Protein AF-A0A951XCY5-F1 (afdb_monomer_lite)

pLDDT: mean 83.66, std 14.04, range [48.22, 97.56]

Secondary structure (DSSP, 8-state):
--THHHHHHHHHHHHHHHHHHHHHHHHHHHHHHHHHHHHHHHHHHT-EEEEETTEEEEE----HHHHHHHHHHHHHHHHHHHHH---SSHHHHHHHHHHHHHTS-STT-

Structure (mmCIF, N/CA/C/O backbone):
data_AF-A0A951XCY5-F1
#
_entry.id   AF-A0A951XCY5-F1
#
loop_
_atom_site.group_PDB
_atom_site.id
_atom_site.type_symbol
_atom_site.label_atom_id
_atom_site.label_alt_id
_atom_site.label_comp_id
_atom_site.label_asym_id
_atom_site.label_entity_id
_atom_site.label_seq_id
_atom_site.pdbx_PDB_ins_code
_atom_site.Cartn_x
_atom_site.Cartn_y
_atom_site.Cartn_z
_atom_site.occupancy
_atom_site.B_iso_or_equiv
_atom_site.auth_seq_id
_atom_site.auth_comp_id
_atom_site.auth_asym_id
_atom_site.auth_atom_id
_atom_site.pdbx_PDB_model_num
ATOM 1 N N . MET A 1 1 ? 44.944 -3.226 -58.519 1.00 48.22 1 MET A N 1
ATOM 2 C CA . MET A 1 1 ? 44.071 -4.203 -57.826 1.00 48.22 1 MET A CA 1
ATOM 3 C C . MET A 1 1 ? 42.997 -3.423 -57.069 1.00 48.22 1 MET A C 1
ATOM 5 O O . MET A 1 1 ? 43.343 -2.544 -56.292 1.00 48.22 1 MET A O 1
ATOM 9 N N . PHE A 1 2 ? 41.720 -3.619 -57.410 1.00 48.56 2 PHE A N 1
ATOM 10 C CA . PHE A 1 2 ? 40.612 -2.692 -57.124 1.00 48.56 2 PHE A CA 1
ATOM 11 C C . PHE A 1 2 ? 40.320 -2.495 -55.624 1.00 48.56 2 PHE A C 1
ATOM 13 O O . PHE A 1 2 ? 39.694 -3.328 -54.978 1.00 48.56 2 PHE A O 1
ATOM 20 N N . THR A 1 3 ? 40.709 -1.341 -55.082 1.00 58.00 3 THR A N 1
ATOM 21 C CA . THR A 1 3 ? 40.442 -0.906 -53.698 1.00 58.00 3 THR A CA 1
ATOM 22 C C . THR A 1 3 ? 38.982 -0.516 -53.448 1.00 58.00 3 THR A C 1
ATOM 24 O O . THR A 1 3 ? 38.527 -0.561 -52.309 1.00 58.00 3 THR A O 1
ATOM 27 N N . LYS A 1 4 ? 38.216 -0.192 -54.501 1.00 57.69 4 LYS A N 1
ATOM 28 C CA . LYS A 1 4 ? 36.803 0.209 -54.382 1.00 57.69 4 LYS A CA 1
ATOM 29 C C . LYS A 1 4 ? 35.86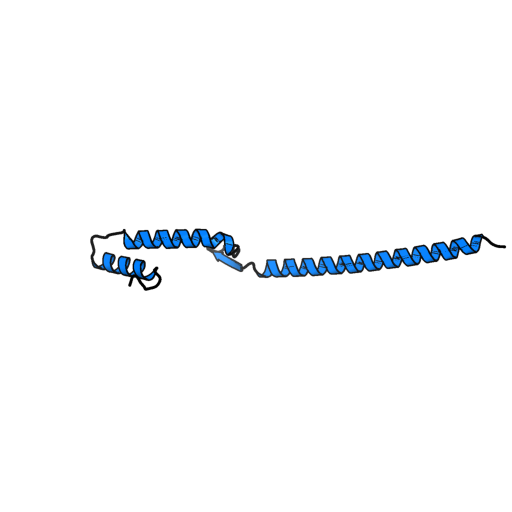7 -0.913 -53.913 1.00 57.69 4 LYS A C 1
ATOM 31 O O . LYS A 1 4 ? 34.904 -0.612 -53.219 1.00 57.69 4 LYS A O 1
ATOM 36 N N . MET A 1 5 ? 36.146 -2.182 -54.226 1.00 54.41 5 MET A N 1
ATOM 37 C CA . MET A 1 5 ? 35.253 -3.293 -53.846 1.00 54.41 5 MET A CA 1
ATOM 38 C C . MET A 1 5 ? 35.279 -3.582 -52.336 1.00 54.41 5 MET A C 1
ATOM 40 O O . MET A 1 5 ? 34.236 -3.845 -51.748 1.00 54.41 5 MET A O 1
ATOM 44 N N . LYS A 1 6 ? 36.432 -3.394 -51.671 1.00 57.44 6 LYS A N 1
ATOM 45 C CA . LYS A 1 6 ? 36.561 -3.565 -50.209 1.00 57.44 6 LYS A CA 1
ATOM 46 C C . LYS A 1 6 ? 35.694 -2.598 -49.395 1.00 57.44 6 LYS A C 1
ATOM 48 O O . LYS A 1 6 ? 35.298 -2.945 -48.289 1.00 57.44 6 LYS A O 1
ATOM 53 N N . ASN A 1 7 ? 35.399 -1.412 -49.929 1.00 67.06 7 ASN A N 1
ATOM 54 C CA . ASN A 1 7 ? 34.576 -0.410 -49.245 1.00 67.06 7 ASN A CA 1
ATOM 55 C C . ASN A 1 7 ? 33.077 -0.733 -49.294 1.00 67.06 7 ASN A C 1
ATOM 57 O O . ASN A 1 7 ? 32.332 -0.309 -48.416 1.00 67.06 7 ASN A O 1
ATOM 61 N N . ILE A 1 8 ? 32.629 -1.479 -50.306 1.00 78.50 8 ILE A N 1
ATOM 62 C CA . ILE A 1 8 ? 31.221 -1.867 -50.440 1.00 78.50 8 ILE A CA 1
ATOM 63 C C . ILE A 1 8 ? 30.911 -3.018 -49.477 1.00 78.50 8 ILE A C 1
ATOM 65 O O . ILE A 1 8 ? 29.907 -2.962 -48.772 1.00 78.50 8 ILE A O 1
ATOM 69 N N . ASP A 1 9 ? 31.805 -4.006 -49.369 1.00 78.31 9 ASP A N 1
ATOM 70 C CA . ASP A 1 9 ? 31.656 -5.114 -48.417 1.00 78.31 9 ASP A CA 1
ATOM 71 C C . ASP A 1 9 ? 31.666 -4.644 -46.955 1.00 78.31 9 ASP A C 1
ATOM 73 O O . ASP A 1 9 ? 30.843 -5.081 -46.145 1.00 78.31 9 ASP A O 1
ATOM 77 N N . THR A 1 10 ? 32.564 -3.719 -46.596 1.00 79.50 10 THR A N 1
ATOM 78 C CA . THR A 1 10 ? 32.580 -3.142 -45.245 1.00 79.50 10 THR A CA 1
ATOM 79 C C . THR A 1 10 ? 31.318 -2.329 -44.978 1.00 79.50 10 THR A C 1
ATOM 81 O O . THR A 1 10 ? 30.699 -2.523 -43.933 1.00 79.50 10 THR A O 1
ATOM 84 N N . ALA A 1 11 ? 30.869 -1.498 -45.926 1.00 80.38 11 ALA A N 1
ATOM 85 C CA . ALA A 1 11 ? 29.617 -0.748 -45.808 1.00 80.38 11 ALA A CA 1
ATOM 86 C C . ALA A 1 11 ? 28.396 -1.668 -45.615 1.00 80.38 11 ALA A C 1
ATOM 88 O O . ALA A 1 11 ? 27.593 -1.436 -44.710 1.00 80.38 11 ALA A O 1
ATOM 89 N N . PHE A 1 12 ? 28.289 -2.759 -46.381 1.00 84.44 12 PHE A N 1
ATOM 90 C CA . PHE A 1 12 ? 27.223 -3.752 -46.209 1.00 84.44 12 PHE A CA 1
ATOM 91 C C . PHE A 1 12 ? 27.263 -4.418 -44.830 1.00 84.44 12 PHE A C 1
ATOM 93 O O . PHE A 1 12 ? 26.219 -4.610 -44.198 1.00 84.44 12 PHE A O 1
ATOM 100 N N . ARG A 1 13 ? 28.459 -4.732 -44.318 1.00 85.25 13 ARG A N 1
ATOM 101 C CA . ARG A 1 13 ? 28.625 -5.298 -42.972 1.00 85.25 13 ARG A CA 1
ATOM 102 C C . ARG A 1 13 ? 28.184 -4.322 -41.877 1.00 85.25 13 ARG A C 1
ATOM 104 O O . ARG A 1 13 ? 27.526 -4.754 -40.931 1.00 85.25 13 ARG A O 1
ATOM 111 N N . TYR A 1 14 ? 28.491 -3.030 -42.011 1.00 86.56 14 TYR A N 1
ATOM 112 C CA . TYR A 1 14 ? 28.032 -1.998 -41.075 1.00 86.56 14 TYR A CA 1
ATOM 113 C C . TYR A 1 14 ? 26.509 -1.839 -41.090 1.00 86.56 14 TYR A C 1
ATOM 115 O O . TYR A 1 14 ? 25.896 -1.823 -40.026 1.00 86.56 14 TYR A O 1
ATOM 123 N N . ILE A 1 15 ? 25.885 -1.803 -42.272 1.00 90.81 15 ILE A N 1
ATOM 124 C CA . ILE A 1 15 ? 24.422 -1.703 -42.411 1.00 90.81 15 ILE A CA 1
ATOM 125 C C . ILE A 1 15 ? 23.728 -2.913 -41.769 1.00 90.81 15 ILE A C 1
ATOM 127 O O . ILE A 1 15 ? 22.733 -2.767 -41.055 1.00 90.81 15 ILE A O 1
ATOM 131 N N . ARG A 1 16 ? 24.273 -4.120 -41.962 1.00 90.75 16 ARG A N 1
ATOM 132 C CA . ARG A 1 16 ? 23.734 -5.342 -41.349 1.00 90.75 16 ARG A CA 1
ATOM 133 C C . ARG A 1 16 ? 23.860 -5.333 -39.823 1.00 90.75 16 ARG A C 1
ATOM 135 O O . ARG A 1 16 ? 22.925 -5.723 -39.135 1.00 90.75 16 ARG A O 1
ATOM 142 N N . LEU A 1 17 ? 24.989 -4.875 -39.284 1.00 91.69 17 LEU A N 1
ATOM 143 C CA . LEU A 1 17 ? 25.159 -4.747 -37.835 1.00 91.69 17 LEU A CA 1
ATOM 144 C C . LEU A 1 17 ? 24.191 -3.705 -37.255 1.00 91.69 17 LEU A C 1
ATOM 146 O O . LEU A 1 17 ? 23.527 -3.968 -36.257 1.00 91.69 17 LEU A O 1
ATOM 150 N N . PHE A 1 18 ? 24.071 -2.551 -37.911 1.00 93.31 18 PHE A N 1
ATOM 151 C CA . PHE A 1 18 ? 23.191 -1.463 -37.493 1.00 93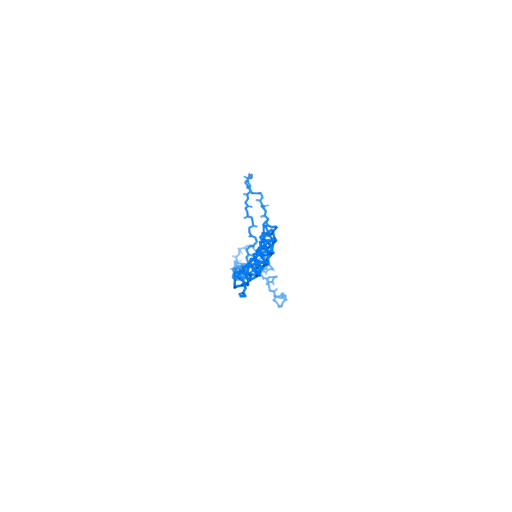.31 18 PHE A CA 1
ATOM 152 C C . PHE A 1 18 ? 21.717 -1.886 -37.466 1.00 93.31 18 PHE A C 1
ATOM 154 O O . PHE A 1 18 ? 21.018 -1.641 -36.486 1.00 93.31 18 PHE A O 1
ATOM 161 N N . THR A 1 19 ? 21.257 -2.596 -38.498 1.00 94.62 19 THR A N 1
ATOM 162 C CA . THR A 1 19 ? 19.882 -3.118 -38.557 1.00 94.62 19 THR A CA 1
ATOM 163 C C . THR A 1 19 ? 19.603 -4.158 -37.473 1.00 94.62 19 THR A C 1
ATOM 165 O O . THR A 1 19 ? 18.549 -4.097 -36.846 1.00 94.62 19 THR A O 1
ATOM 168 N N . ILE A 1 20 ? 20.549 -5.058 -37.176 1.00 95.88 20 ILE A N 1
ATOM 169 C CA . ILE A 1 20 ? 20.410 -6.020 -36.067 1.00 95.88 20 ILE A CA 1
ATOM 170 C C . ILE A 1 20 ? 20.293 -5.295 -34.721 1.00 95.88 20 ILE A C 1
ATOM 172 O O . ILE A 1 20 ? 19.435 -5.647 -33.914 1.00 95.88 20 ILE A O 1
ATOM 176 N N . VAL A 1 21 ? 21.113 -4.266 -34.488 1.00 96.50 21 VAL A N 1
ATOM 177 C CA . VAL A 1 21 ? 21.058 -3.464 -33.2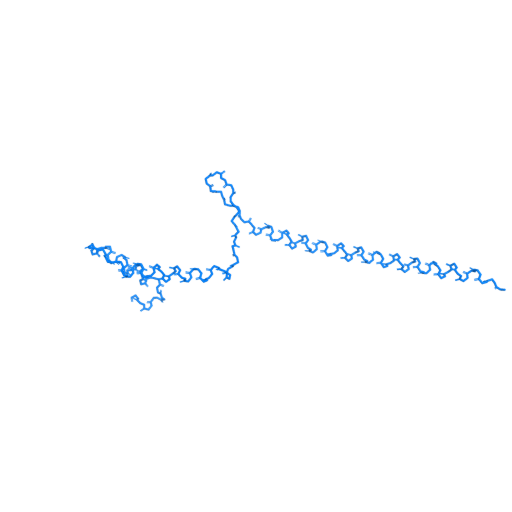55 1.00 96.50 21 VAL A CA 1
ATOM 178 C C . VAL A 1 21 ? 19.715 -2.747 -33.123 1.00 96.50 21 VAL A C 1
ATOM 180 O O . VAL A 1 21 ? 19.130 -2.762 -32.043 1.00 96.50 21 VAL A O 1
ATOM 183 N N . ILE A 1 22 ? 19.189 -2.176 -34.211 1.00 96.19 22 ILE A N 1
ATOM 184 C CA . ILE A 1 22 ? 17.867 -1.535 -34.204 1.00 96.19 22 ILE A CA 1
ATOM 185 C C . ILE A 1 22 ? 16.773 -2.549 -33.877 1.00 96.19 22 ILE A C 1
ATOM 187 O O . ILE A 1 22 ? 15.959 -2.289 -32.998 1.00 96.19 22 ILE A O 1
ATOM 191 N N . ILE A 1 23 ? 16.765 -3.711 -34.536 1.00 97.06 23 ILE A N 1
ATOM 192 C CA . ILE A 1 23 ? 15.757 -4.751 -34.291 1.00 97.06 23 ILE A CA 1
ATOM 193 C C . ILE A 1 23 ? 15.815 -5.213 -32.831 1.00 97.06 23 ILE A C 1
ATOM 195 O O . ILE A 1 23 ? 14.780 -5.276 -32.172 1.00 97.06 23 ILE A O 1
ATOM 199 N N . ALA A 1 24 ? 17.012 -5.471 -32.299 1.00 97.25 24 ALA A N 1
ATOM 200 C CA . ALA A 1 24 ? 17.192 -5.835 -30.896 1.00 97.25 24 ALA A CA 1
ATOM 201 C C . ALA A 1 24 ? 16.700 -4.727 -29.947 1.00 97.25 24 ALA A C 1
ATOM 203 O O . ALA A 1 24 ? 16.006 -5.014 -28.972 1.00 97.25 24 ALA A O 1
ATOM 204 N N . GLY A 1 25 ? 16.994 -3.462 -30.262 1.00 97.56 25 GLY A N 1
ATOM 205 C CA . GLY A 1 25 ? 16.505 -2.303 -29.517 1.00 97.56 25 GLY A CA 1
ATOM 206 C C . GLY A 1 25 ? 14.978 -2.201 -29.524 1.00 97.56 25 GLY A C 1
ATOM 207 O O . GLY A 1 25 ? 14.374 -2.003 -28.471 1.00 97.56 25 GLY A O 1
ATOM 208 N N . CYS A 1 26 ? 14.341 -2.411 -30.678 1.00 96.44 26 CYS A N 1
ATOM 209 C CA . CYS A 1 26 ? 12.884 -2.446 -30.798 1.00 96.44 26 CYS A CA 1
ATOM 210 C C . CYS A 1 26 ? 12.276 -3.587 -29.974 1.00 96.44 26 CYS A C 1
ATOM 212 O O . CYS A 1 26 ? 11.322 -3.352 -29.239 1.00 96.44 26 CYS A O 1
ATOM 214 N N . PHE A 1 27 ? 12.848 -4.794 -30.030 1.00 97.50 27 PHE A N 1
ATOM 215 C CA . PHE A 1 27 ? 12.382 -5.929 -29.227 1.00 97.50 27 PHE A CA 1
ATOM 216 C C . PHE A 1 27 ? 12.475 -5.657 -27.722 1.00 97.50 27 PHE A C 1
ATOM 218 O O . PHE A 1 27 ? 11.517 -5.918 -26.993 1.00 97.50 27 PHE A O 1
ATOM 225 N N . LEU A 1 28 ? 13.596 -5.097 -27.257 1.00 97.50 28 LEU A N 1
ATOM 226 C CA . LEU A 1 28 ? 13.772 -4.718 -25.853 1.00 97.50 28 LEU A CA 1
ATOM 227 C C . LEU A 1 28 ? 12.752 -3.660 -25.425 1.00 97.50 28 LEU A C 1
ATOM 229 O O . LEU A 1 28 ? 12.121 -3.803 -24.379 1.00 97.50 28 LEU A O 1
ATOM 233 N N . LEU A 1 29 ? 12.550 -2.629 -26.247 1.00 97.50 29 LEU A N 1
ATOM 234 C CA . LEU A 1 29 ? 11.586 -1.569 -25.968 1.00 97.50 29 LEU A CA 1
ATOM 235 C C . LEU A 1 29 ? 10.157 -2.120 -25.895 1.00 97.50 29 LEU A C 1
ATOM 237 O O . LEU A 1 29 ? 9.444 -1.826 -24.938 1.00 97.50 29 LEU A O 1
ATOM 241 N N . CYS A 1 30 ? 9.754 -2.967 -26.845 1.00 97.38 30 CYS A N 1
ATOM 242 C CA . CYS A 1 30 ? 8.454 -3.637 -26.814 1.00 97.38 30 CYS A CA 1
ATOM 243 C C . CYS A 1 30 ? 8.278 -4.487 -25.547 1.00 97.38 30 CYS A C 1
ATOM 245 O O . CYS A 1 30 ? 7.233 -4.406 -24.903 1.00 97.38 30 CYS A O 1
ATOM 247 N N . GLY A 1 31 ? 9.300 -5.252 -25.148 1.00 97.12 31 GLY A N 1
ATOM 248 C CA . GLY A 1 31 ? 9.273 -6.042 -23.916 1.00 97.12 31 GLY A CA 1
ATOM 249 C C . GLY A 1 31 ? 9.095 -5.183 -22.659 1.00 97.12 31 GLY A C 1
ATOM 250 O O . GLY A 1 31 ? 8.261 -5.495 -21.809 1.00 97.12 31 GLY A O 1
ATOM 251 N N . LEU A 1 32 ? 9.818 -4.062 -22.564 1.00 97.06 32 LEU A N 1
ATOM 252 C CA . LEU A 1 32 ? 9.689 -3.117 -21.450 1.00 97.06 32 LEU A CA 1
ATOM 253 C C . LEU A 1 32 ? 8.301 -2.471 -21.395 1.00 97.06 32 LEU A C 1
ATOM 255 O O . LEU A 1 32 ? 7.718 -2.368 -20.315 1.00 97.06 32 LEU A O 1
ATOM 259 N N . VAL A 1 33 ? 7.762 -2.060 -22.545 1.00 96.94 33 VAL A N 1
ATOM 260 C CA . VAL A 1 33 ? 6.420 -1.468 -22.638 1.00 96.94 33 VAL A CA 1
ATOM 261 C C . VAL A 1 33 ? 5.358 -2.473 -22.202 1.00 96.94 33 VAL A C 1
ATOM 263 O O . VAL A 1 33 ? 4.502 -2.126 -21.391 1.00 96.94 33 VAL A O 1
ATOM 266 N N . LEU A 1 34 ? 5.437 -3.723 -22.668 1.00 97.00 34 LEU A N 1
ATOM 267 C CA . LEU A 1 34 ? 4.516 -4.780 -22.248 1.00 97.00 34 LEU A CA 1
ATOM 268 C C . LEU A 1 34 ? 4.599 -5.023 -20.740 1.00 97.00 34 LEU A C 1
ATOM 270 O O . LEU A 1 34 ? 3.572 -5.019 -20.067 1.00 97.00 34 LEU A O 1
ATOM 274 N N . TYR A 1 35 ? 5.807 -5.161 -20.189 1.00 96.50 35 TYR A N 1
ATOM 275 C CA . TYR A 1 35 ? 5.994 -5.356 -18.751 1.00 96.50 35 TYR A CA 1
ATOM 276 C C . TYR A 1 35 ? 5.378 -4.216 -17.926 1.00 96.50 35 TYR A C 1
ATOM 278 O O . TYR A 1 35 ? 4.633 -4.457 -16.975 1.00 96.50 35 TYR A O 1
ATOM 286 N N . LYS A 1 36 ? 5.635 -2.961 -18.314 1.00 93.81 36 LYS A N 1
ATOM 287 C CA . LYS A 1 36 ? 5.067 -1.789 -17.635 1.00 93.81 36 LYS A CA 1
ATOM 288 C C . LYS A 1 36 ? 3.555 -1.686 -17.803 1.00 93.81 36 LYS A C 1
ATOM 290 O O . LYS A 1 36 ? 2.878 -1.303 -16.853 1.00 93.81 36 LYS A O 1
ATOM 295 N N . SER A 1 37 ? 3.023 -2.073 -18.960 1.00 93.75 37 SER A N 1
ATOM 296 C CA . SER A 1 37 ? 1.581 -2.131 -19.205 1.00 93.75 37 SER A CA 1
ATOM 297 C C . SER A 1 37 ? 0.898 -3.146 -18.288 1.00 93.75 37 SER A C 1
ATOM 299 O O . SER A 1 37 ? -0.088 -2.798 -17.642 1.00 93.75 37 SER A O 1
ATOM 301 N N . TYR A 1 38 ? 1.466 -4.347 -18.132 1.00 92.69 38 TYR A N 1
ATOM 302 C CA . TYR A 1 38 ? 0.951 -5.343 -17.188 1.00 92.69 38 TYR A CA 1
ATOM 303 C C . TYR A 1 38 ? 1.028 -4.868 -15.737 1.00 92.69 38 TYR A C 1
ATOM 305 O O . TYR A 1 38 ? 0.059 -5.019 -14.996 1.00 92.69 38 TYR A O 1
ATOM 313 N N . GLN A 1 39 ? 2.141 -4.245 -15.335 1.00 89.44 39 GLN A N 1
ATOM 314 C CA . GLN A 1 39 ? 2.277 -3.673 -13.994 1.00 89.44 39 GLN A CA 1
ATOM 315 C C . GLN A 1 39 ? 1.190 -2.616 -13.725 1.00 89.44 39 GLN A C 1
ATOM 317 O O . GLN A 1 39 ? 0.567 -2.621 -12.665 1.00 89.44 39 GLN A O 1
ATOM 322 N N . LEU A 1 40 ? 0.928 -1.733 -14.691 1.00 85.25 40 LEU A N 1
ATOM 323 C CA . LEU A 1 40 ? -0.091 -0.692 -14.570 1.00 85.25 40 LEU A CA 1
ATOM 324 C C . LEU A 1 40 ? -1.516 -1.265 -14.572 1.00 85.25 40 LEU A C 1
ATOM 326 O O . LEU A 1 40 ? -2.365 -0.798 -13.812 1.00 85.25 40 LEU A O 1
ATOM 330 N N . ALA A 1 41 ? -1.777 -2.287 -15.389 1.00 85.25 41 ALA A N 1
ATOM 331 C CA . ALA A 1 41 ? -3.053 -2.993 -15.407 1.00 85.25 41 ALA A CA 1
ATOM 332 C C . ALA A 1 41 ? -3.338 -3.662 -14.054 1.00 85.25 41 ALA A C 1
ATOM 334 O O . ALA A 1 41 ? -4.436 -3.509 -13.524 1.00 85.25 41 ALA A O 1
ATOM 335 N N . ALA A 1 42 ? -2.334 -4.306 -13.450 1.00 80.75 42 ALA A N 1
ATOM 336 C CA . ALA A 1 42 ? -2.456 -4.918 -12.129 1.00 80.75 42 ALA A CA 1
ATOM 337 C C . ALA A 1 42 ? -2.772 -3.883 -11.032 1.00 80.75 42 ALA A C 1
ATOM 339 O O . ALA A 1 42 ? -3.674 -4.098 -10.226 1.00 80.75 42 ALA A O 1
ATOM 340 N N . ILE A 1 43 ? -2.093 -2.729 -11.039 1.00 75.31 43 ILE A N 1
ATOM 341 C CA . ILE A 1 43 ? -2.361 -1.623 -10.097 1.00 75.31 43 ILE A CA 1
ATOM 342 C C . ILE A 1 43 ? -3.755 -1.015 -10.320 1.00 75.31 43 ILE A C 1
ATOM 344 O O . ILE A 1 43 ? -4.424 -0.587 -9.383 1.00 75.31 43 ILE A O 1
ATOM 348 N N . THR A 1 44 ? -4.219 -0.957 -11.568 1.00 69.12 44 THR A N 1
ATOM 349 C CA . THR A 1 44 ? -5.555 -0.434 -11.882 1.00 69.12 44 THR A CA 1
ATOM 350 C C . THR A 1 44 ? -6.648 -1.395 -11.414 1.00 69.12 44 THR A C 1
ATOM 352 O O . THR A 1 44 ? -7.666 -0.949 -10.896 1.00 69.12 44 THR A O 1
ATOM 355 N N . GLN A 1 45 ? -6.427 -2.710 -11.525 1.00 67.12 45 GLN A N 1
ATOM 356 C CA . GLN A 1 45 ? -7.370 -3.725 -11.046 1.00 67.12 45 GLN A CA 1
ATOM 357 C C . GLN A 1 45 ? -7.534 -3.749 -9.519 1.00 67.12 45 GLN A C 1
ATOM 359 O O . GLN A 1 45 ? -8.563 -4.216 -9.041 1.00 67.12 45 GLN A O 1
ATOM 364 N N . SER A 1 46 ? -6.579 -3.223 -8.743 1.00 61.03 46 SER A N 1
ATOM 365 C CA . SER A 1 46 ? -6.706 -3.117 -7.280 1.00 61.03 46 SER A CA 1
ATOM 366 C C . SER A 1 46 ? -7.520 -1.905 -6.800 1.00 61.03 46 SER A C 1
ATOM 368 O O . SER A 1 46 ? -7.619 -1.679 -5.596 1.00 61.03 46 SER A O 1
ATOM 370 N N . LYS A 1 47 ? -8.096 -1.107 -7.709 1.00 62.59 47 LYS A N 1
ATOM 371 C CA . LYS A 1 47 ? -8.938 0.050 -7.369 1.00 62.59 47 LYS A CA 1
ATOM 372 C C . LYS A 1 47 ? -10.398 -0.381 -7.253 1.00 62.59 47 LYS A C 1
ATOM 374 O O . LYS A 1 47 ? -11.051 -0.671 -8.254 1.00 62.59 47 LYS A O 1
ATOM 379 N N . VAL A 1 48 ? -10.917 -0.429 -6.030 1.00 63.28 48 VAL A N 1
ATOM 380 C CA . VAL A 1 48 ? -12.332 -0.719 -5.767 1.00 63.28 48 VAL A CA 1
ATOM 381 C C . VAL A 1 48 ? -13.103 0.602 -5.804 1.00 63.28 48 VAL A C 1
ATOM 383 O O . VAL A 1 48 ? -12.712 1.568 -5.160 1.00 63.28 48 VAL A O 1
ATOM 386 N N . TYR A 1 49 ? -14.197 0.677 -6.559 1.00 64.69 49 TYR A N 1
ATOM 387 C CA . TYR A 1 49 ? -15.082 1.846 -6.557 1.00 64.69 49 TYR A CA 1
ATOM 388 C C . TYR A 1 49 ? -16.269 1.575 -5.639 1.00 64.69 49 TYR A C 1
ATOM 390 O O . TYR A 1 49 ? -16.963 0.572 -5.803 1.00 64.69 49 TYR A O 1
ATOM 398 N N . VAL A 1 50 ? -16.515 2.464 -4.680 1.00 69.19 50 VAL A N 1
ATOM 399 C CA . VAL A 1 50 ? -17.654 2.364 -3.763 1.00 69.19 50 VAL A CA 1
ATOM 400 C C . VAL A 1 50 ? -18.659 3.451 -4.122 1.00 69.19 50 VAL A C 1
ATOM 402 O O . VAL A 1 50 ? -18.301 4.615 -4.295 1.00 69.19 50 VAL A O 1
ATOM 405 N N . LEU A 1 51 ? -19.930 3.075 -4.264 1.00 75.81 51 LEU A N 1
ATOM 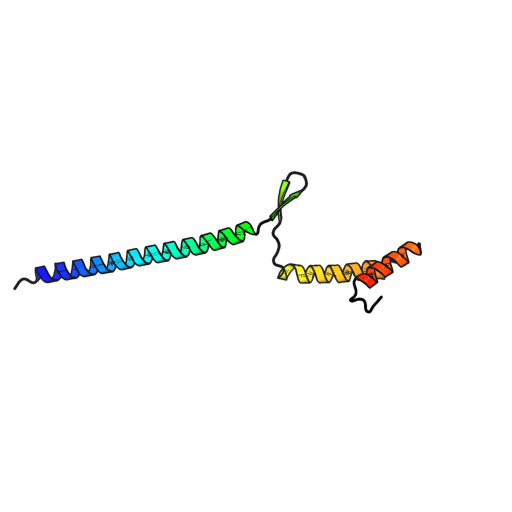406 C CA . LEU A 1 51 ? -21.006 4.019 -4.546 1.00 75.81 51 LEU A CA 1
ATOM 407 C C . LEU A 1 51 ? -21.527 4.593 -3.222 1.00 75.81 51 LEU A C 1
ATOM 409 O O . LEU A 1 51 ? -22.152 3.879 -2.442 1.00 75.81 51 LEU A O 1
ATOM 413 N N . ALA A 1 52 ? -21.290 5.879 -2.971 1.00 72.12 52 ALA A N 1
ATOM 414 C CA . ALA A 1 52 ? -21.826 6.580 -1.806 1.00 72.12 52 ALA A CA 1
ATOM 415 C C . ALA A 1 52 ? -22.723 7.730 -2.276 1.00 72.12 52 ALA A C 1
ATOM 417 O O . ALA A 1 52 ? -22.288 8.596 -3.035 1.00 72.12 52 ALA A O 1
ATOM 418 N N . ASN A 1 53 ? -23.989 7.741 -1.842 1.00 72.69 53 ASN A N 1
ATOM 419 C CA . ASN A 1 53 ? -24.960 8.800 -2.162 1.00 72.69 53 ASN A CA 1
ATOM 420 C C . ASN A 1 53 ? -25.076 9.116 -3.671 1.00 72.69 53 ASN A C 1
ATOM 422 O O . ASN A 1 53 ? -25.112 10.277 -4.075 1.00 72.69 53 ASN A O 1
ATOM 426 N N . GLY A 1 54 ? -25.087 8.081 -4.521 1.00 78.88 54 GLY A N 1
ATOM 427 C CA . GLY A 1 54 ? -25.223 8.231 -5.976 1.00 78.88 54 GLY A CA 1
ATOM 428 C C . GLY A 1 54 ? -23.970 8.735 -6.705 1.00 78.88 54 GLY A C 1
ATOM 429 O O . GLY A 1 54 ? -24.028 8.961 -7.911 1.00 78.88 54 GLY A O 1
ATOM 430 N N . LYS A 1 55 ? -22.834 8.888 -6.010 1.00 66.00 55 LYS A N 1
ATOM 431 C CA . LYS A 1 55 ? -21.532 9.213 -6.608 1.00 66.00 55 LYS A CA 1
ATOM 432 C C . LYS A 1 55 ? -20.567 8.039 -6.448 1.00 66.00 55 LYS A C 1
ATOM 434 O O . LYS A 1 55 ? -20.495 7.427 -5.383 1.00 66.00 55 LYS A O 1
ATOM 439 N N . ALA A 1 56 ? -19.826 7.728 -7.508 1.00 67.38 56 ALA A N 1
ATOM 440 C CA . ALA A 1 56 ? -18.737 6.761 -7.446 1.00 67.38 56 ALA A CA 1
ATOM 441 C C . ALA A 1 56 ? -17.531 7.412 -6.756 1.00 67.38 56 ALA A C 1
ATOM 443 O O . ALA A 1 56 ? -17.005 8.412 -7.243 1.00 67.38 56 ALA A O 1
ATOM 444 N N . LEU A 1 57 ? -17.119 6.861 -5.616 1.00 65.00 57 LEU A N 1
ATOM 445 C CA . LEU A 1 57 ? -15.898 7.239 -4.915 1.00 65.00 57 LEU A CA 1
ATOM 446 C C . LEU A 1 57 ? -14.842 6.163 -5.171 1.00 65.00 57 LEU A C 1
ATOM 448 O O . LEU A 1 57 ? -15.112 4.969 -5.041 1.00 65.00 57 LEU A O 1
ATOM 452 N N . GLU A 1 58 ? -13.640 6.583 -5.556 1.00 63.47 58 GLU A N 1
ATOM 453 C CA . GLU A 1 58 ? -12.493 5.684 -5.669 1.00 63.47 58 GLU A CA 1
ATOM 454 C C . GLU A 1 58 ? -12.060 5.286 -4.251 1.00 63.47 58 GLU A C 1
ATOM 456 O O . GLU A 1 58 ? -11.500 6.097 -3.513 1.00 63.47 58 GLU A O 1
ATOM 461 N N . ALA A 1 59 ? -12.364 4.054 -3.840 1.00 63.47 59 ALA A N 1
ATOM 462 C CA . ALA A 1 59 ? -11.862 3.500 -2.594 1.00 63.47 59 ALA A CA 1
ATOM 463 C C . ALA A 1 59 ? -10.468 2.936 -2.869 1.00 63.47 59 ALA A C 1
ATOM 465 O O . ALA A 1 59 ? -10.280 1.782 -3.261 1.00 63.47 59 ALA A O 1
ATOM 466 N N . LEU A 1 60 ? -9.470 3.795 -2.691 1.00 58.88 60 LEU A N 1
ATOM 467 C CA . LEU A 1 60 ? -8.089 3.356 -2.610 1.00 58.88 60 LEU A CA 1
ATO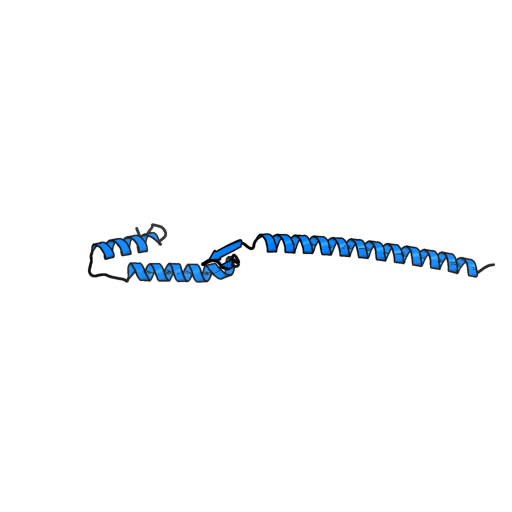M 468 C C . LEU A 1 60 ? -7.954 2.552 -1.316 1.00 58.88 60 LEU A C 1
ATOM 470 O O . LEU A 1 60 ? -8.076 3.103 -0.222 1.00 58.88 60 LEU A O 1
ATOM 474 N N . ALA A 1 61 ? -7.711 1.247 -1.432 1.00 59.75 61 ALA A N 1
ATOM 475 C CA . ALA A 1 61 ? -7.163 0.483 -0.324 1.00 59.75 61 A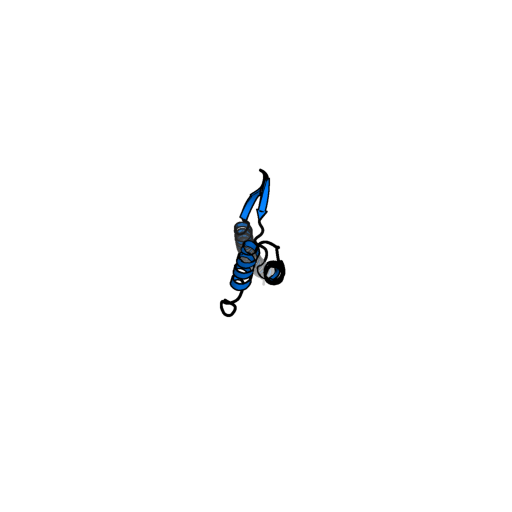LA A CA 1
ATOM 476 C C . ALA A 1 61 ? -5.779 1.080 -0.033 1.00 59.75 61 ALA A C 1
ATOM 478 O O . ALA A 1 61 ? -4.816 0.790 -0.742 1.00 59.75 61 ALA A O 1
ATOM 479 N N . GLY A 1 62 ? -5.715 2.008 0.927 1.00 60.03 62 GLY A N 1
ATOM 480 C CA . GLY A 1 62 ? -4.468 2.643 1.343 1.00 60.03 62 GLY A CA 1
ATOM 481 C C . GLY A 1 62 ? -3.422 1.591 1.702 1.00 60.03 62 GLY A C 1
ATOM 482 O O . GLY A 1 62 ? -3.760 0.467 2.088 1.00 60.03 62 GLY A O 1
ATOM 483 N N . GLU A 1 63 ? -2.142 1.931 1.555 1.00 61.88 63 GLU A N 1
ATOM 484 C CA . GLU A 1 63 ? -1.078 1.013 1.941 1.00 61.88 63 GLU A CA 1
ATOM 485 C C . GLU A 1 63 ? -1.237 0.655 3.424 1.00 61.88 63 GLU A C 1
ATOM 487 O O . GLU A 1 63 ? -1.245 1.522 4.295 1.00 61.88 63 GLU A O 1
ATOM 492 N N . ARG A 1 64 ? -1.354 -0.648 3.723 1.00 61.62 64 ARG A N 1
ATOM 493 C CA . ARG A 1 64 ? -1.562 -1.180 5.084 1.00 61.62 64 ARG A CA 1
ATOM 494 C C . ARG A 1 64 ? -0.605 -0.569 6.116 1.00 61.62 64 ARG A C 1
ATOM 496 O O . ARG A 1 64 ? -0.962 -0.423 7.279 1.00 61.62 64 ARG A O 1
ATOM 503 N N . LYS A 1 65 ? 0.608 -0.217 5.686 1.00 68.00 65 LYS A N 1
ATOM 504 C CA . LYS A 1 65 ? 1.654 0.381 6.518 1.00 68.00 65 LYS A CA 1
ATOM 505 C C . LYS A 1 65 ? 1.244 1.727 7.127 1.00 68.00 65 LYS A C 1
ATOM 507 O O . LYS A 1 65 ? 1.605 1.985 8.272 1.00 68.00 65 LYS A O 1
ATOM 512 N N . ASP A 1 66 ? 0.477 2.533 6.402 1.00 73.25 66 ASP A N 1
ATOM 513 C CA . ASP A 1 66 ? 0.077 3.867 6.853 1.00 73.25 66 ASP A CA 1
ATOM 514 C C . ASP A 1 66 ? -1.156 3.818 7.771 1.00 73.25 66 ASP A C 1
ATOM 516 O O . ASP A 1 66 ? -1.314 4.673 8.642 1.00 73.25 66 ASP A O 1
ATOM 520 N N . ASN A 1 67 ? -1.986 2.774 7.652 1.00 79.69 67 ASN A N 1
ATOM 521 C CA . ASN A 1 67 ? -3.205 2.615 8.455 1.00 79.69 67 ASN A CA 1
ATOM 522 C C . ASN A 1 67 ? -2.946 2.037 9.855 1.00 79.69 67 ASN A C 1
ATOM 524 O O . ASN A 1 67 ? -3.596 2.455 10.810 1.00 79.69 67 ASN A O 1
ATOM 528 N N . ILE A 1 68 ? -1.964 1.138 10.011 1.00 87.62 68 ILE A N 1
ATOM 529 C CA . ILE A 1 68 ? -1.628 0.501 11.302 1.00 87.62 68 ILE A CA 1
ATOM 530 C C . ILE A 1 68 ? -1.451 1.503 12.463 1.00 87.62 68 ILE A C 1
ATOM 532 O O . ILE A 1 68 ? -2.038 1.275 13.523 1.00 87.62 68 ILE A O 1
ATOM 536 N N . PRO A 1 69 ? -0.677 2.605 12.341 1.00 90.62 69 PRO A N 1
ATOM 537 C CA . PRO A 1 69 ? -0.527 3.544 13.453 1.00 90.62 69 PRO A CA 1
ATOM 538 C C . PRO A 1 69 ? -1.833 4.267 13.803 1.00 90.62 69 PRO A C 1
ATOM 540 O O . PRO A 1 69 ? -2.030 4.627 14.962 1.00 90.62 69 PRO A O 1
ATOM 543 N N . VAL A 1 70 ? -2.725 4.482 12.833 1.00 89.62 70 VAL A N 1
ATOM 544 C CA . VAL A 1 70 ? -4.033 5.111 13.064 1.00 89.62 70 VAL A CA 1
ATOM 545 C C . VAL A 1 70 ? -4.972 4.127 13.758 1.00 89.62 70 VAL A C 1
ATOM 547 O O . VAL A 1 70 ? -5.546 4.470 14.788 1.00 89.62 70 VAL A O 1
ATOM 550 N N . GLU A 1 71 ? -5.053 2.891 13.264 1.00 90.44 71 GLU A N 1
ATOM 551 C CA . GLU A 1 71 ? -5.853 1.810 13.855 1.00 90.44 71 GLU A CA 1
ATOM 552 C C . GLU A 1 71 ? -5.435 1.518 15.302 1.00 90.44 71 GLU A C 1
ATOM 554 O O . GLU A 1 71 ? -6.284 1.390 16.180 1.00 90.44 71 GLU A O 1
ATOM 559 N N . ALA A 1 72 ? -4.130 1.485 15.590 1.00 93.12 72 ALA A N 1
ATOM 560 C CA . ALA A 1 72 ? -3.631 1.281 16.949 1.00 93.12 72 ALA A CA 1
ATOM 561 C C . ALA A 1 72 ? -4.037 2.423 17.898 1.00 93.12 72 ALA A C 1
ATOM 563 O O . ALA A 1 72 ? -4.396 2.180 19.051 1.00 93.12 72 ALA A O 1
ATOM 564 N N . ARG A 1 73 ? -4.002 3.676 17.423 1.00 93.75 73 ARG A N 1
ATOM 565 C CA . ARG A 1 73 ? -4.425 4.841 18.217 1.00 93.75 73 ARG A CA 1
ATOM 566 C C . ARG A 1 73 ? -5.925 4.827 18.474 1.00 93.75 73 ARG A C 1
ATOM 568 O O . ARG A 1 73 ? -6.335 5.117 19.595 1.00 93.75 73 ARG A O 1
ATOM 575 N N . ASP A 1 74 ? -6.716 4.476 17.466 1.00 94.88 74 ASP A N 1
ATOM 576 C CA . ASP A 1 74 ? -8.167 4.347 17.592 1.00 94.88 74 ASP A CA 1
ATOM 577 C C . ASP A 1 74 ? -8.543 3.230 18.572 1.00 94.88 74 ASP A C 1
ATOM 579 O O . ASP A 1 74 ? -9.307 3.461 19.504 1.00 94.88 74 ASP A O 1
ATOM 583 N N . HIS A 1 75 ? -7.898 2.064 18.466 1.00 95.19 75 HIS A N 1
ATOM 584 C CA . HIS A 1 75 ? -8.087 0.951 19.395 1.00 95.19 75 HIS A CA 1
ATOM 585 C C . HIS A 1 75 ? -7.843 1.364 20.857 1.00 95.19 75 HIS A C 1
ATOM 587 O O . HIS A 1 75 ? -8.652 1.075 21.740 1.00 95.19 75 HIS A O 1
ATOM 593 N N . ILE A 1 76 ? -6.753 2.095 21.121 1.00 95.00 76 ILE A N 1
ATOM 594 C CA . ILE A 1 76 ? -6.450 2.621 22.460 1.00 95.00 76 ILE A CA 1
ATOM 595 C C . ILE A 1 76 ? -7.499 3.658 22.886 1.00 95.00 76 ILE A C 1
ATOM 597 O O . ILE A 1 76 ? -7.962 3.622 24.026 1.00 95.00 76 ILE A O 1
ATOM 601 N N . SER A 1 77 ? -7.891 4.569 21.993 1.00 96.19 77 SER A N 1
ATOM 602 C CA . SER A 1 77 ? -8.885 5.610 22.278 1.00 96.19 77 SER A CA 1
ATOM 603 C C . SER A 1 77 ? -10.247 5.015 22.638 1.00 96.19 77 SER A C 1
ATOM 605 O O . SER A 1 77 ? -10.860 5.414 23.627 1.00 96.19 77 SER A O 1
ATOM 607 N N . MET A 1 78 ? -10.699 4.019 21.879 1.00 96.25 78 MET A N 1
ATOM 608 C CA . MET A 1 78 ? -11.969 3.331 22.097 1.00 96.25 78 MET A CA 1
ATOM 609 C C . MET A 1 78 ? -11.973 2.524 23.397 1.00 96.25 78 MET A C 1
ATOM 611 O O . MET A 1 78 ? -12.965 2.566 24.127 1.00 96.25 78 MET A O 1
ATOM 615 N N . PHE A 1 79 ? -10.853 1.882 23.750 1.00 95.75 79 PHE A N 1
ATOM 616 C CA . PHE A 1 79 ? -10.702 1.261 25.067 1.00 95.75 79 PHE A CA 1
ATOM 617 C C . PHE A 1 79 ? -10.885 2.289 26.191 1.00 95.75 79 PHE A C 1
ATOM 619 O O . PHE A 1 79 ? -11.697 2.077 27.089 1.00 95.75 79 PHE A O 1
ATOM 626 N N . HIS A 1 80 ? -10.181 3.426 26.127 1.00 95.94 80 HIS A N 1
ATOM 627 C CA . HIS A 1 80 ? -10.282 4.470 27.152 1.00 95.94 80 HIS A CA 1
ATOM 628 C C . HIS A 1 80 ? -11.696 5.045 27.234 1.00 95.94 80 HIS A C 1
ATOM 630 O O . HIS A 1 80 ? -12.200 5.280 28.330 1.00 95.94 80 HIS A O 1
ATOM 636 N N . HIS A 1 81 ? -12.350 5.238 26.089 1.00 95.44 81 HIS A N 1
ATOM 637 C CA . HIS A 1 81 ? -13.722 5.714 26.048 1.00 95.44 81 HIS A CA 1
ATOM 638 C C . HIS A 1 81 ? -14.659 4.760 26.793 1.00 95.44 81 HIS A C 1
ATOM 640 O O . HIS A 1 81 ? -15.355 5.194 27.705 1.00 95.44 81 HIS A O 1
ATOM 646 N N . TYR A 1 82 ? -14.647 3.465 26.478 1.00 95.69 82 TYR A N 1
ATOM 647 C CA . TYR A 1 82 ? -15.516 2.510 27.165 1.00 95.69 82 TYR A CA 1
ATOM 648 C C . TYR A 1 82 ? -15.134 2.296 28.634 1.00 95.69 82 TYR A C 1
ATOM 650 O O . TYR A 1 82 ? -16.015 2.181 29.476 1.00 95.69 82 TYR A O 1
ATOM 658 N N . PHE A 1 83 ? -13.845 2.268 28.969 1.00 94.88 83 PHE A N 1
ATOM 659 C CA . PHE A 1 83 ? -13.404 1.969 30.331 1.00 94.88 83 PHE A CA 1
ATOM 660 C C . PHE A 1 83 ? -13.633 3.132 31.309 1.00 94.88 83 PHE A C 1
ATOM 662 O O . PHE A 1 83 ? -14.014 2.904 32.454 1.00 94.88 83 PHE A O 1
ATOM 669 N N . PHE A 1 84 ? -13.410 4.377 30.873 1.00 95.44 84 PHE A N 1
ATOM 670 C CA . PHE A 1 84 ? -13.480 5.558 31.744 1.00 95.44 84 PHE A CA 1
ATOM 671 C C . PHE A 1 84 ? -14.794 6.343 31.639 1.00 95.44 84 PHE A C 1
ATOM 673 O O . PHE A 1 84 ? -15.021 7.249 32.442 1.00 95.44 84 PHE A O 1
ATOM 680 N N . THR A 1 85 ? -15.676 6.012 30.690 1.00 93.81 85 THR A N 1
ATOM 681 C CA . THR A 1 85 ? -17.011 6.624 30.622 1.00 93.81 85 THR A CA 1
ATOM 682 C C . THR A 1 85 ? -17.962 5.897 31.566 1.00 93.81 85 THR A C 1
ATOM 684 O O . THR A 1 85 ? -18.440 4.800 31.267 1.00 93.81 85 THR A O 1
ATOM 687 N N . LEU A 1 86 ? -18.256 6.541 32.696 1.00 89.50 86 LEU A N 1
ATOM 688 C CA . LEU A 1 86 ? -19.208 6.065 33.694 1.00 89.50 86 LEU A CA 1
ATOM 689 C C . LEU A 1 86 ? -20.526 6.832 33.558 1.00 89.50 86 LEU A C 1
ATOM 691 O O . LEU A 1 86 ? -20.597 8.026 33.846 1.00 89.50 86 LEU A O 1
ATOM 695 N N . ASP A 1 87 ? -21.553 6.128 33.097 1.00 91.38 87 ASP A N 1
ATOM 696 C CA . ASP A 1 87 ? -22.938 6.598 33.062 1.00 91.38 87 ASP A CA 1
ATOM 697 C C . ASP A 1 87 ? -23.614 6.302 34.416 1.00 91.38 87 ASP A C 1
ATOM 699 O O . ASP A 1 87 ? -23.245 5.316 35.051 1.00 91.38 87 ASP A O 1
ATOM 703 N N . PRO A 1 88 ? -24.575 7.107 34.903 1.00 92.44 88 PRO A N 1
ATOM 704 C CA . PRO A 1 88 ? -25.316 6.792 36.129 1.00 92.44 88 PRO A CA 1
ATOM 705 C C . PRO A 1 88 ? -26.165 5.505 36.062 1.00 92.44 88 PRO A C 1
ATOM 707 O O . PRO A 1 88 ? -26.608 5.042 37.112 1.00 92.44 88 PRO A O 1
ATOM 710 N N . ASP A 1 89 ? -26.425 4.933 34.878 1.00 95.94 89 ASP A N 1
ATOM 711 C CA . ASP A 1 89 ? -27.102 3.637 34.728 1.00 95.94 89 ASP A CA 1
ATOM 712 C C . ASP A 1 89 ? -26.118 2.453 34.815 1.00 95.94 89 ASP A C 1
ATOM 714 O O . ASP A 1 89 ? -25.288 2.226 33.927 1.00 95.94 89 ASP A O 1
ATOM 718 N N . ASP A 1 90 ? -26.279 1.620 35.848 1.00 94.00 90 ASP A N 1
ATOM 719 C CA . ASP A 1 90 ? -25.499 0.395 36.074 1.00 94.00 90 ASP A CA 1
ATOM 720 C C . ASP A 1 90 ? -25.464 -0.545 34.858 1.00 94.00 90 ASP A C 1
ATOM 722 O O . ASP A 1 90 ? -24.447 -1.196 34.593 1.00 94.00 90 ASP A O 1
ATOM 726 N N . LYS A 1 91 ? -26.554 -0.627 34.083 1.00 95.38 91 LYS A N 1
ATOM 727 C CA . LYS A 1 91 ? -26.596 -1.477 32.882 1.00 95.38 91 LYS A CA 1
ATOM 728 C C . LYS A 1 91 ? -25.648 -0.965 31.805 1.00 95.38 91 LYS A C 1
ATOM 730 O O . LYS A 1 91 ? -25.019 -1.764 31.106 1.00 95.38 91 LYS A O 1
ATOM 735 N N . VAL A 1 92 ? -25.538 0.355 31.673 1.00 94.31 92 VAL A N 1
ATOM 736 C CA . VAL A 1 92 ? -24.636 1.003 30.718 1.00 94.31 92 VAL A CA 1
ATOM 737 C C . VAL A 1 92 ? -23.189 0.809 31.159 1.00 94.31 92 VAL A C 1
ATOM 739 O O . VAL A 1 92 ? -22.359 0.437 30.329 1.00 94.31 92 VAL A O 1
ATOM 742 N N . ILE A 1 93 ? -22.896 0.943 32.458 1.00 94.50 93 ILE A N 1
ATOM 743 C CA . ILE A 1 93 ? -21.561 0.667 33.012 1.00 94.50 93 ILE A CA 1
ATOM 744 C C . ILE A 1 93 ? -21.130 -0.768 32.692 1.00 94.50 93 ILE A C 1
ATOM 746 O O . ILE A 1 93 ? -20.053 -0.975 32.131 1.00 94.50 93 ILE A O 1
ATOM 750 N N . GLN A 1 94 ? -21.966 -1.771 32.985 1.00 94.75 94 GLN A N 1
ATOM 751 C CA . GLN A 1 94 ? -21.617 -3.168 32.700 1.00 94.75 94 GLN A CA 1
ATOM 752 C C . GLN A 1 94 ? -21.395 -3.422 31.205 1.00 94.75 94 GLN A C 1
ATOM 754 O O . GLN A 1 94 ? -20.457 -4.131 30.825 1.00 94.75 94 GLN A O 1
ATOM 759 N N . GLY A 1 95 ? -22.225 -2.821 30.348 1.00 94.75 95 GLY A N 1
ATOM 760 C CA . GLY A 1 95 ? -22.068 -2.899 28.898 1.00 94.75 95 GLY A CA 1
ATOM 761 C C . GLY A 1 95 ? -20.746 -2.296 28.416 1.00 94.75 95 GLY A C 1
ATOM 762 O O . GLY A 1 95 ? -20.041 -2.919 27.621 1.00 94.75 95 GLY A O 1
ATOM 763 N N . ASN A 1 96 ? -20.387 -1.119 28.925 1.00 95.12 96 ASN A N 1
ATOM 764 C CA . ASN A 1 96 ? -19.151 -0.419 28.592 1.00 95.12 96 ASN A CA 1
ATOM 765 C C . ASN A 1 96 ? -17.911 -1.182 29.070 1.00 95.12 96 ASN A C 1
ATOM 767 O O . ASN A 1 96 ? -17.014 -1.438 28.268 1.00 95.12 96 ASN A O 1
ATOM 771 N N . ILE A 1 97 ? -17.890 -1.646 30.324 1.00 94.00 97 ILE A N 1
ATOM 772 C CA . ILE A 1 97 ? -16.791 -2.466 30.853 1.00 94.00 97 ILE A CA 1
ATOM 773 C C . ILE A 1 97 ? -16.624 -3.750 30.035 1.00 94.00 97 ILE A C 1
ATOM 775 O O . ILE A 1 97 ? -15.516 -4.066 29.612 1.00 94.00 97 ILE A O 1
ATOM 779 N N . THR A 1 98 ? -17.714 -4.455 29.720 1.00 93.50 98 THR A N 1
ATOM 780 C CA . THR A 1 98 ? -17.644 -5.676 28.900 1.00 93.50 98 THR A CA 1
ATOM 781 C C . THR A 1 98 ? -17.022 -5.400 27.528 1.00 93.50 98 THR A C 1
ATOM 783 O O . THR A 1 98 ? -16.191 -6.180 27.062 1.00 93.50 98 THR A O 1
ATOM 786 N N . ARG A 1 99 ? -17.387 -4.282 26.882 1.00 93.94 99 ARG A N 1
ATOM 787 C CA . ARG A 1 99 ? -16.802 -3.868 25.595 1.00 93.94 99 ARG A CA 1
ATOM 788 C C . ARG A 1 99 ? -15.324 -3.521 25.729 1.00 93.94 99 ARG A C 1
ATOM 790 O O . ARG A 1 99 ? -14.544 -3.983 24.907 1.00 93.94 99 ARG A O 1
ATOM 797 N N . ALA A 1 100 ? -14.936 -2.770 26.760 1.00 94.50 100 ALA A N 1
ATOM 798 C CA . ALA A 1 100 ? -13.541 -2.413 27.012 1.00 94.50 100 ALA A CA 1
ATOM 799 C C . ALA A 1 100 ? -12.662 -3.657 27.223 1.00 94.50 100 ALA A C 1
ATOM 801 O O . ALA A 1 100 ? -11.629 -3.799 26.576 1.00 94.50 100 ALA A O 1
ATOM 802 N N . LEU A 1 101 ? -13.092 -4.596 28.073 1.00 92.81 101 LEU A N 1
ATOM 803 C CA . LEU A 1 101 ? -12.335 -5.821 28.359 1.00 92.81 101 LEU A CA 1
ATOM 804 C C . LEU A 1 101 ? -12.255 -6.759 27.147 1.00 92.81 101 LEU A C 1
ATOM 806 O O . LEU A 1 101 ? -11.261 -7.459 26.978 1.00 92.81 101 LEU A O 1
ATOM 810 N N . TYR A 1 102 ? -13.260 -6.742 26.264 1.00 92.88 102 TYR A N 1
ATOM 811 C CA . TYR A 1 102 ? -13.225 -7.491 25.004 1.00 92.88 102 TYR A CA 1
ATOM 812 C C . TYR A 1 102 ? -12.182 -6.959 24.008 1.00 92.88 102 TYR A C 1
ATOM 814 O O . TYR A 1 102 ? -11.756 -7.694 23.122 1.00 92.88 102 TYR A O 1
ATOM 822 N N . MET A 1 103 ? -11.753 -5.701 24.145 1.00 91.88 103 MET A N 1
ATOM 823 C CA . MET A 1 103 ? -10.667 -5.137 23.335 1.00 91.88 103 MET A CA 1
ATOM 824 C C . MET A 1 103 ? -9.273 -5.590 23.805 1.00 91.88 103 MET A C 1
ATOM 826 O O . MET A 1 103 ? -8.283 -5.313 23.134 1.00 91.88 103 MET A O 1
ATOM 830 N N . ALA A 1 104 ? -9.164 -6.274 24.947 1.00 87.94 104 ALA A N 1
ATOM 831 C CA . ALA A 1 104 ? -7.915 -6.876 25.408 1.00 87.94 104 ALA A CA 1
ATOM 832 C C . ALA A 1 104 ? -7.718 -8.293 24.833 1.00 87.94 104 ALA A C 1
ATOM 834 O O . ALA A 1 104 ? -8.597 -8.871 24.200 1.00 87.94 104 ALA A O 1
ATOM 835 N N . ASP A 1 105 ? -6.568 -8.900 25.116 1.00 86.25 105 ASP A N 1
ATOM 836 C CA . ASP A 1 105 ? -6.189 -10.260 24.697 1.00 86.25 105 ASP A CA 1
ATOM 837 C C . ASP A 1 105 ? -6.906 -11.392 25.468 1.00 86.25 105 ASP A C 1
ATOM 839 O O . ASP A 1 105 ? -6.474 -12.544 25.455 1.00 86.25 105 ASP A O 1
ATOM 843 N N . GLY A 1 106 ? -8.006 -11.074 26.155 1.00 76.62 106 GLY A N 1
ATOM 844 C CA . GLY A 1 106 ? -8.763 -12.004 26.989 1.00 76.62 106 GLY A CA 1
ATOM 845 C C . GLY A 1 106 ? -8.190 -12.228 28.392 1.00 76.62 106 GLY A C 1
ATOM 846 O O . GLY A 1 106 ? -8.891 -12.811 29.213 1.00 76.62 106 GLY A O 1
ATOM 847 N N . SER A 1 107 ? -6.985 -11.732 28.707 1.00 79.62 107 SER A N 1
ATOM 848 C CA . SER A 1 107 ? -6.425 -11.787 30.071 1.00 79.62 107 SER A CA 1
ATOM 849 C C . SER A 1 107 ? -7.110 -10.826 31.047 1.00 79.62 107 SER A C 1
ATOM 851 O O . SER A 1 107 ? -7.053 -11.018 32.258 1.00 79.62 107 SER A O 1
ATOM 853 N N . ALA A 1 108 ? -7.767 -9.795 30.516 1.00 75.25 108 ALA A N 1
ATOM 854 C CA . ALA A 1 108 ? -8.469 -8.786 31.297 1.00 75.25 108 ALA A CA 1
ATOM 855 C C . ALA A 1 108 ? -9.935 -9.156 31.601 1.00 75.25 108 ALA A C 1
ATOM 857 O O . ALA A 1 108 ? -10.620 -8.377 32.260 1.00 75.25 108 ALA A O 1
ATOM 858 N N . LYS A 1 109 ? -10.431 -10.287 31.078 1.00 59.47 109 LYS A N 1
ATOM 859 C CA . LYS A 1 109 ? -11.832 -10.710 31.199 1.00 59.47 109 LYS A CA 1
ATOM 860 C C . LYS A 1 109 ? -12.111 -11.469 32.494 1.00 59.47 109 LYS A C 1
ATOM 862 O O . LYS A 1 109 ? -11.245 -12.268 32.906 1.00 59.47 109 LYS A O 1
#

Radius of gyration: 34.1 Å; chains: 1; bounding box: 71×21×94 Å

Foldseek 3Di:
DDPVVVVVVVVVVVVVVVVVVVVVVVVVVVVVVVVVVVVVVVVVVQFDWDQDPNDTDTPPPPDPVVCVVVVVVVLVVLLCCLQVDDDPDPVSNVVSVVVSCVSDPVPSD

Sequence (109 aa):
MFTKMKNIDTAFRYIRLFTIVIIAGCFLLCGLVLYKSYQLAAITQSKVYVLANGKALEALAGERKDNIPVEARDHISMFHHYFFTLDPDDKVIQGNITRALYMADGSAK